Protein AF-A0AAJ1WSA6-F1 (afdb_monomer_lite)

Sequence (52 aa):
MDKNTGWGMLLPGFILLGLGIGMALGNTGAGVLIGVGVGFISTAIIQGMRSK

Foldseek 3Di:
DDPPVVLVVLLVVLQVQLQVVCVVVVHNPRSNVRSNVVSVVVSVVVVVVVVD

Secondary structure (DSSP, 8-state):
--TTHHHHTHHHHHHHHHHHHHHHTT-HHHHHHHHHHHHHHHHHHHHHHHT-

Radius of gyration: 12.59 Å; chains: 1; bounding box: 28×23×31 Å

pLDDT: mean 79.55, std 14.35, range [44.0, 92.5]

Structure (mmCIF, N/CA/C/O backbone):
data_AF-A0AAJ1WSA6-F1
#
_entry.id   AF-A0AAJ1WSA6-F1
#
loop_
_atom_site.group_PDB
_atom_site.id
_atom_site.type_symbol
_atom_site.label_atom_id
_atom_site.label_alt_id
_atom_site.label_comp_id
_atom_site.label_asym_id
_atom_site.label_entity_id
_atom_site.label_seq_id
_atom_site.pdbx_PDB_ins_code
_atom_site.Cartn_x
_atom_site.Cartn_y
_atom_site.Cartn_z
_atom_site.occupancy
_atom_site.B_iso_or_equiv
_atom_site.auth_seq_id
_atom_site.auth_comp_id
_atom_site.auth_asym_id
_atom_site.auth_atom_id
_atom_site.pdbx_PDB_model_num
ATOM 1 N N . MET A 1 1 ? -14.139 -13.276 17.617 1.00 49.12 1 MET A N 1
ATOM 2 C CA . MET A 1 1 ? -13.316 -12.355 16.806 1.00 49.12 1 MET A CA 1
ATOM 3 C C . MET A 1 1 ? -13.538 -10.958 17.344 1.00 49.12 1 MET A C 1
ATOM 5 O O . MET A 1 1 ? -14.667 -10.481 17.307 1.00 49.12 1 MET A O 1
ATOM 9 N N . ASP A 1 2 ? -12.507 -10.380 17.956 1.00 44.00 2 ASP A N 1
ATOM 10 C CA . ASP A 1 2 ? -12.600 -9.105 18.663 1.00 44.00 2 ASP A CA 1
ATOM 11 C C . ASP A 1 2 ? -12.874 -7.968 17.668 1.00 44.00 2 ASP A C 1
ATOM 13 O O . ASP A 1 2 ? -12.150 -7.778 16.689 1.00 44.00 2 ASP A O 1
ATOM 17 N N . LYS A 1 3 ? -13.969 -7.236 17.887 1.00 51.25 3 LYS A N 1
ATOM 18 C CA . LYS A 1 3 ? -14.490 -6.209 16.969 1.00 51.25 3 LYS A CA 1
ATOM 19 C C . LYS A 1 3 ? -13.520 -5.028 16.794 1.00 51.25 3 LYS A C 1
ATOM 21 O O . LYS A 1 3 ? -13.746 -4.193 15.924 1.00 51.25 3 LYS A O 1
ATOM 26 N N . ASN A 1 4 ? -12.451 -4.961 17.594 1.00 57.31 4 ASN A N 1
ATOM 27 C CA . ASN A 1 4 ? -11.450 -3.898 17.573 1.00 57.31 4 ASN A CA 1
ATOM 28 C C . ASN A 1 4 ? -10.241 -4.217 16.673 1.00 57.31 4 ASN A C 1
ATOM 30 O O . ASN A 1 4 ? -9.635 -3.296 16.127 1.00 57.31 4 ASN A O 1
ATOM 34 N N . THR A 1 5 ? -9.925 -5.494 16.429 1.00 56.38 5 THR A N 1
ATOM 35 C CA . THR A 1 5 ? -8.768 -5.891 15.600 1.00 56.38 5 THR A CA 1
ATOM 36 C C . THR A 1 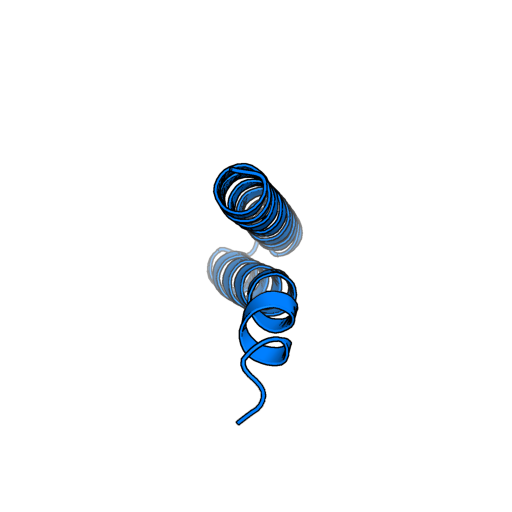5 ? -9.006 -5.642 14.110 1.00 56.38 5 THR A C 1
ATOM 38 O O . THR A 1 5 ? -8.087 -5.232 13.407 1.00 56.38 5 THR A O 1
ATOM 41 N N . GLY A 1 6 ? -10.248 -5.798 13.632 1.00 56.12 6 GLY A N 1
ATOM 42 C CA . GLY A 1 6 ? -10.600 -5.546 12.227 1.00 56.12 6 GLY A CA 1
ATOM 43 C C . GLY A 1 6 ? -10.343 -4.100 11.779 1.00 56.12 6 GLY A C 1
ATOM 44 O O . GLY A 1 6 ? -9.927 -3.872 10.648 1.00 56.12 6 GLY A O 1
ATOM 45 N N . TRP A 1 7 ? -10.499 -3.127 12.684 1.00 59.97 7 TRP A N 1
ATOM 46 C CA . TRP A 1 7 ? -10.213 -1.712 12.412 1.00 59.97 7 TRP A CA 1
ATOM 47 C C . TRP A 1 7 ? -8.714 -1.402 12.397 1.00 59.97 7 TRP A C 1
ATOM 49 O O . TRP A 1 7 ? -8.260 -0.632 11.553 1.00 59.97 7 TRP A O 1
ATOM 59 N N . GLY A 1 8 ? -7.935 -2.040 13.279 1.00 65.12 8 GLY A N 1
ATOM 60 C CA . GLY A 1 8 ? -6.470 -1.958 13.260 1.00 65.12 8 GLY A CA 1
ATOM 61 C C . GLY A 1 8 ? -5.847 -2.606 12.019 1.00 65.12 8 GLY A C 1
ATOM 62 O O . GLY A 1 8 ? -4.721 -2.281 11.658 1.00 65.12 8 GLY A O 1
ATOM 63 N N . MET A 1 9 ? -6.596 -3.478 11.336 1.00 68.44 9 MET A N 1
ATOM 64 C CA . MET A 1 9 ? -6.157 -4.188 10.135 1.00 68.44 9 MET A CA 1
ATOM 65 C C . MET A 1 9 ? -6.394 -3.425 8.824 1.00 68.44 9 MET A C 1
ATOM 67 O O . MET A 1 9 ? -5.788 -3.772 7.813 1.00 68.44 9 MET A O 1
ATOM 71 N N . LEU A 1 10 ? -7.221 -2.371 8.817 1.00 77.50 10 LEU A N 1
ATOM 72 C CA . LEU A 1 10 ? -7.486 -1.594 7.599 1.00 77.50 10 LEU A CA 1
ATOM 73 C C . LEU A 1 10 ? -6.235 -0.876 7.100 1.00 77.50 10 LEU A C 1
ATOM 75 O O . LEU A 1 10 ? -5.930 -0.925 5.914 1.00 77.50 10 LEU A O 1
ATOM 79 N N . LEU A 1 11 ? -5.484 -0.254 8.007 1.00 79.56 11 LEU A N 1
ATOM 80 C CA . LEU A 1 11 ? -4.274 0.483 7.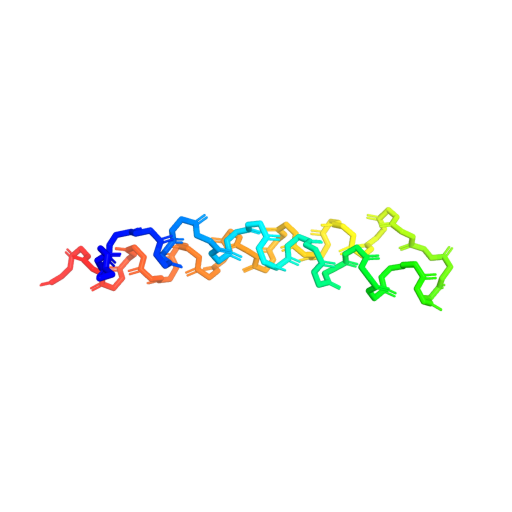657 1.00 79.56 11 LEU A CA 1
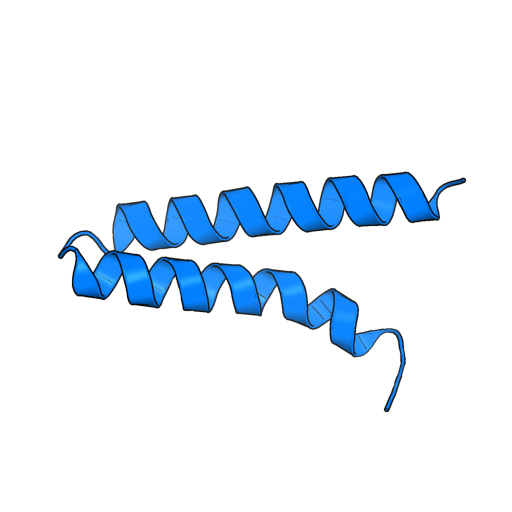ATOM 81 C C . LEU A 1 11 ? -3.191 -0.426 7.037 1.00 79.56 11 LEU A C 1
ATOM 83 O O . LEU A 1 11 ? -2.777 -0.147 5.912 1.00 79.56 11 LEU A O 1
ATOM 87 N N . PRO A 1 12 ? -2.781 -1.551 7.663 1.00 83.19 12 PRO A N 1
ATOM 88 C CA . PRO A 1 12 ? -1.861 -2.490 7.021 1.00 83.19 12 PRO A CA 1
ATOM 89 C C . PRO A 1 12 ? -2.458 -3.135 5.762 1.00 83.19 12 PRO A C 1
ATOM 91 O O . PRO A 1 12 ? -1.716 -3.402 4.820 1.00 83.19 12 PRO A O 1
ATOM 94 N N . GLY A 1 13 ? -3.781 -3.323 5.694 1.00 85.75 13 GLY A N 1
ATOM 95 C CA . GLY A 1 13 ? -4.473 -3.812 4.501 1.00 85.75 13 GLY A CA 1
ATOM 96 C C . GLY A 1 13 ? -4.310 -2.884 3.294 1.00 85.75 13 GLY A C 1
ATOM 97 O O . GLY A 1 13 ? -3.855 -3.328 2.244 1.00 85.75 13 GLY A O 1
ATOM 98 N N . PHE A 1 14 ? -4.606 -1.590 3.442 1.00 87.94 14 PHE A N 1
ATOM 99 C CA . PHE A 1 14 ? -4.438 -0.610 2.362 1.00 87.94 14 PHE A CA 1
ATOM 100 C C . PHE A 1 14 ? -2.972 -0.418 1.961 1.00 87.94 14 PHE A C 1
ATOM 102 O O . PHE A 1 14 ? -2.687 -0.230 0.780 1.00 87.94 14 PHE A O 1
ATOM 109 N N . ILE A 1 15 ? -2.036 -0.533 2.907 1.00 88.12 15 ILE A N 1
ATOM 110 C CA . ILE A 1 15 ? -0.597 -0.492 2.620 1.00 88.12 15 ILE A CA 1
ATOM 111 C C . ILE A 1 15 ? -0.174 -1.700 1.780 1.00 88.12 15 ILE A C 1
ATOM 113 O O . ILE A 1 15 ? 0.507 -1.522 0.776 1.00 88.12 15 ILE A O 1
ATOM 117 N N . LEU A 1 16 ? -0.595 -2.914 2.147 1.00 89.44 16 LEU A N 1
ATOM 118 C CA . LEU A 1 16 ? -0.305 -4.135 1.386 1.00 89.44 16 LEU A CA 1
ATOM 119 C C . LEU A 1 16 ? -0.927 -4.097 -0.014 1.00 89.44 16 LEU A C 1
ATOM 121 O O . LEU A 1 16 ? -0.289 -4.500 -0.985 1.00 89.44 16 LEU A O 1
ATOM 125 N N . LEU A 1 17 ? -2.146 -3.570 -0.126 1.00 90.19 17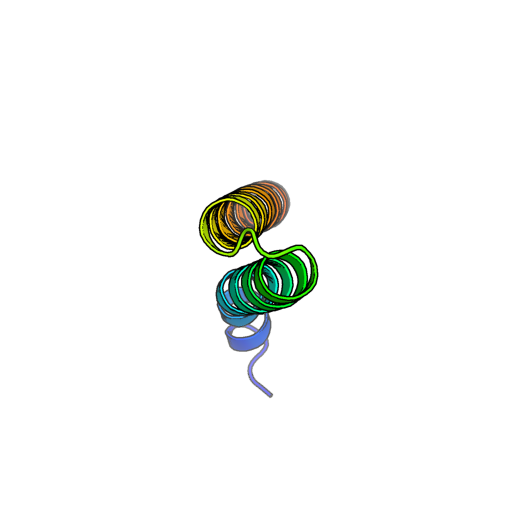 LEU A N 1
ATOM 126 C CA . LEU A 1 17 ? -2.848 -3.411 -1.397 1.00 90.19 17 LEU A CA 1
ATOM 127 C C . LEU A 1 17 ? -2.130 -2.384 -2.289 1.00 90.19 17 LEU A C 1
ATOM 129 O O . LEU A 1 17 ? -1.846 -2.663 -3.453 1.00 90.19 17 LEU A O 1
ATOM 133 N N . GLY A 1 18 ? -1.748 -1.235 -1.726 1.00 89.62 18 GLY A N 1
ATOM 134 C CA . GLY A 1 18 ? -0.958 -0.214 -2.415 1.00 89.62 18 GLY A CA 1
ATOM 135 C C . GLY A 1 18 ? 0.429 -0.709 -2.825 1.00 89.62 18 GLY A C 1
ATOM 136 O O . GLY A 1 18 ? 0.871 -0.447 -3.941 1.00 89.62 18 GLY A O 1
ATOM 137 N N . LEU A 1 19 ? 1.091 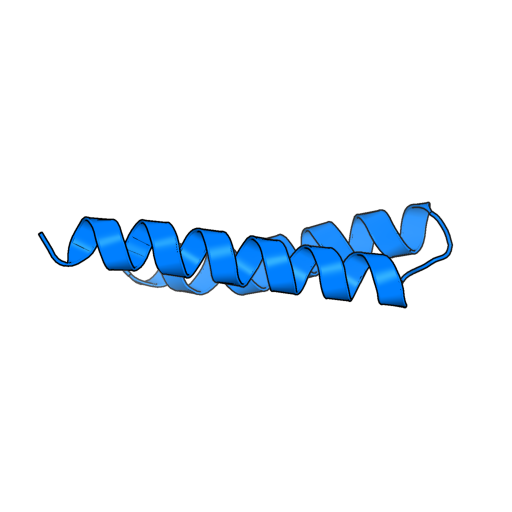-1.492 -1.973 1.00 91.06 19 LEU A N 1
ATOM 138 C CA . LEU A 1 19 ? 2.375 -2.123 -2.272 1.00 91.06 19 LEU A CA 1
ATOM 139 C C . LEU A 1 19 ? 2.247 -3.125 -3.425 1.00 91.06 19 LEU A C 1
ATOM 141 O O . LEU A 1 19 ? 3.045 -3.075 -4.355 1.00 91.06 19 LEU A O 1
ATOM 145 N N . GLY A 1 20 ? 1.222 -3.982 -3.409 1.00 90.19 20 GLY A N 1
ATOM 146 C CA . GLY A 1 20 ? 0.962 -4.947 -4.479 1.00 90.19 20 GLY A CA 1
ATOM 147 C C . GLY A 1 20 ? 0.665 -4.279 -5.823 1.00 90.19 20 GLY A C 1
ATOM 148 O O . GLY A 1 20 ? 1.243 -4.655 -6.842 1.00 90.19 20 GLY A O 1
ATOM 149 N N . ILE A 1 21 ? -0.171 -3.235 -5.824 1.00 90.50 21 ILE A N 1
ATOM 150 C CA . ILE A 1 21 ? -0.455 -2.437 -7.027 1.00 90.50 21 ILE A CA 1
ATOM 151 C C . ILE A 1 21 ? 0.808 -1.709 -7.507 1.00 90.50 21 ILE A C 1
ATOM 153 O O . ILE A 1 21 ? 1.111 -1.711 -8.699 1.00 90.50 21 ILE A O 1
ATOM 157 N N . GLY A 1 22 ? 1.575 -1.118 -6.588 1.00 89.75 22 GLY A N 1
ATOM 158 C CA . GLY A 1 22 ? 2.829 -0.436 -6.900 1.00 89.75 22 GLY A CA 1
ATOM 159 C C . GLY A 1 22 ? 3.868 -1.368 -7.515 1.00 89.75 22 GLY A C 1
ATOM 160 O O . GLY A 1 22 ? 4.511 -1.000 -8.495 1.00 89.75 22 GLY A O 1
ATOM 161 N N . MET A 1 23 ? 3.987 -2.592 -6.996 1.00 91.50 23 MET A N 1
ATOM 162 C CA . MET A 1 23 ? 4.851 -3.624 -7.571 1.00 91.50 23 MET A CA 1
ATOM 163 C C . MET A 1 23 ? 4.397 -4.033 -8.975 1.00 91.50 23 MET A C 1
ATOM 165 O O . MET A 1 23 ? 5.235 -4.153 -9.864 1.00 91.50 23 MET A O 1
ATOM 169 N N . ALA A 1 24 ? 3.089 -4.192 -9.202 1.00 90.06 24 ALA A N 1
ATOM 170 C CA . ALA A 1 24 ? 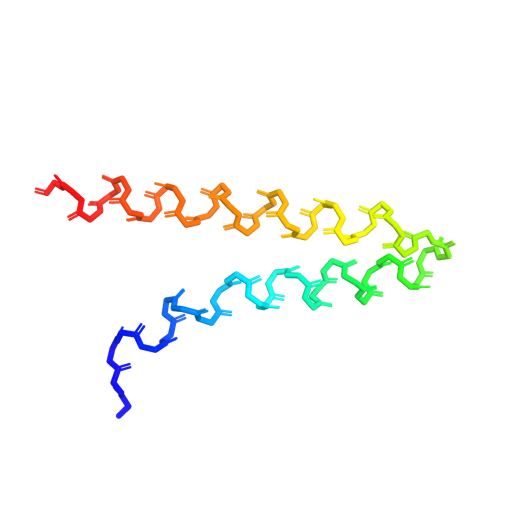2.552 -4.547 -10.518 1.00 90.06 24 ALA A CA 1
ATOM 171 C C . ALA A 1 24 ? 2.786 -3.455 -11.579 1.00 90.06 24 ALA A C 1
ATOM 173 O O . ALA A 1 24 ? 2.991 -3.762 -12.749 1.00 90.06 24 ALA A O 1
ATOM 174 N N . LEU A 1 25 ? 2.790 -2.184 -11.170 1.00 91.06 25 LEU A N 1
ATOM 175 C CA . LEU A 1 25 ? 3.029 -1.030 -12.044 1.00 91.06 25 LEU A CA 1
ATOM 176 C C . LEU A 1 25 ? 4.518 -0.650 -12.159 1.00 91.06 25 LEU A C 1
ATOM 178 O O . LEU A 1 25 ? 4.846 0.341 -12.809 1.00 91.06 25 LEU A O 1
ATOM 182 N N . GLY A 1 26 ? 5.423 -1.395 -11.511 1.00 89.94 26 GLY A N 1
ATOM 183 C CA . GLY A 1 26 ? 6.859 -1.097 -11.488 1.00 89.94 26 GLY A CA 1
ATOM 184 C C . GLY A 1 26 ? 7.233 0.159 -10.690 1.00 89.94 26 GLY A C 1
ATOM 185 O O . GLY A 1 26 ? 8.374 0.612 -10.755 1.00 89.94 26 GLY A O 1
ATOM 186 N N . ASN A 1 27 ? 6.296 0.723 -9.923 1.00 88.75 27 ASN A N 1
ATOM 187 C CA . ASN A 1 27 ? 6.502 1.894 -9.076 1.00 88.75 27 ASN A CA 1
ATOM 188 C C . ASN A 1 27 ? 5.988 1.633 -7.654 1.00 88.75 27 ASN A C 1
ATOM 190 O O . ASN A 1 27 ? 4.961 2.155 -7.207 1.00 88.75 27 ASN A O 1
ATOM 194 N N . THR A 1 28 ? 6.738 0.804 -6.929 1.00 89.81 28 THR A N 1
ATOM 195 C CA . THR A 1 28 ? 6.427 0.407 -5.551 1.00 89.81 28 THR A CA 1
ATOM 196 C C . THR A 1 28 ? 6.354 1.608 -4.609 1.00 89.81 28 THR A C 1
ATOM 198 O O . THR A 1 28 ? 5.486 1.646 -3.742 1.00 89.81 28 THR A O 1
ATOM 201 N N . GLY A 1 29 ? 7.213 2.617 -4.802 1.00 88.88 29 GLY A N 1
ATOM 202 C CA . GLY A 1 29 ? 7.223 3.826 -3.973 1.00 88.88 29 GLY A CA 1
ATOM 203 C C . GLY A 1 29 ? 5.903 4.595 -4.047 1.00 88.88 29 GLY A C 1
ATOM 204 O O . GLY A 1 29 ? 5.303 4.895 -3.014 1.00 88.88 29 GLY A O 1
ATOM 205 N N . ALA A 1 30 ? 5.407 4.847 -5.262 1.00 89.94 30 ALA A N 1
ATOM 206 C CA . ALA A 1 30 ? 4.120 5.508 -5.460 1.00 89.94 30 ALA A CA 1
ATOM 207 C C . ALA A 1 30 ? 2.950 4.665 -4.926 1.00 89.94 30 ALA A C 1
ATOM 209 O O . ALA A 1 30 ? 2.067 5.198 -4.259 1.00 89.94 30 ALA A O 1
ATOM 210 N N . GLY A 1 31 ? 2.960 3.348 -5.158 1.00 90.88 31 GLY A N 1
ATOM 211 C CA . GLY A 1 31 ? 1.900 2.457 -4.678 1.00 90.88 31 GLY A CA 1
ATOM 212 C C . GLY A 1 31 ? 1.788 2.406 -3.152 1.00 90.88 31 GLY A C 1
ATOM 213 O O . GLY A 1 31 ? 0.685 2.487 -2.614 1.00 90.88 31 GLY A O 1
ATOM 214 N N . VAL A 1 32 ? 2.918 2.356 -2.438 1.00 92.50 32 VAL A N 1
ATOM 215 C CA . VAL A 1 32 ? 2.931 2.399 -0.966 1.00 92.50 32 VAL A CA 1
ATOM 216 C C . VAL A 1 32 ? 2.422 3.745 -0.455 1.00 92.50 32 VAL A C 1
ATOM 218 O O . VAL A 1 32 ? 1.589 3.765 0.446 1.00 92.50 32 VAL A O 1
ATOM 221 N N . LEU A 1 33 ? 2.854 4.865 -1.046 1.00 92.12 33 LEU A N 1
ATOM 222 C CA . LEU A 1 33 ? 2.374 6.200 -0.665 1.00 92.12 33 LEU A CA 1
ATOM 223 C C . LEU A 1 33 ? 0.857 6.341 -0.855 1.00 92.12 33 LEU A C 1
ATOM 225 O O . LEU A 1 33 ? 0.176 6.869 0.024 1.00 92.12 33 LEU A O 1
ATOM 229 N N . ILE A 1 34 ? 0.320 5.815 -1.959 1.00 91.38 34 ILE A N 1
ATOM 230 C CA . ILE A 1 34 ? -1.126 5.780 -2.214 1.00 91.38 34 ILE A CA 1
ATOM 231 C C . ILE A 1 34 ? -1.833 4.895 -1.179 1.00 91.38 34 ILE A C 1
ATOM 233 O O . ILE A 1 34 ? -2.824 5.323 -0.589 1.00 91.38 34 ILE A O 1
ATOM 237 N N . GLY A 1 35 ? -1.314 3.695 -0.905 1.00 91.12 35 GLY A N 1
ATOM 238 C CA . GLY A 1 35 ? -1.877 2.779 0.092 1.00 91.12 35 GLY A CA 1
ATOM 239 C C . GLY A 1 35 ? -1.905 3.369 1.506 1.00 91.12 35 GLY A C 1
ATOM 240 O O . GLY A 1 35 ? -2.912 3.266 2.204 1.00 91.12 35 GLY A O 1
ATOM 241 N N . VAL A 1 36 ? -0.835 4.059 1.907 1.00 90.94 36 VAL A N 1
ATOM 242 C CA . VAL A 1 36 ? -0.759 4.787 3.182 1.00 90.94 36 VAL A CA 1
ATOM 243 C C . VAL A 1 36 ? -1.778 5.929 3.210 1.00 90.94 36 VAL A C 1
ATOM 245 O O . VAL A 1 36 ? -2.546 6.033 4.165 1.00 90.94 36 VAL A O 1
ATOM 248 N N . GLY A 1 37 ? -1.832 6.755 2.160 1.00 89.88 37 GLY A N 1
ATOM 249 C CA . GLY A 1 37 ? -2.761 7.884 2.072 1.00 89.88 37 GLY A CA 1
ATOM 250 C C . GLY A 1 37 ? -4.227 7.454 2.173 1.00 89.88 37 GLY A C 1
ATOM 251 O O . GLY A 1 37 ? -4.973 7.979 2.999 1.00 89.88 37 GLY A O 1
ATOM 252 N N . VAL A 1 38 ? -4.628 6.442 1.399 1.00 89.69 38 VAL A N 1
ATOM 253 C CA . VAL A 1 38 ? -5.989 5.880 1.443 1.00 89.69 38 VAL A CA 1
ATOM 254 C C . VAL A 1 38 ? -6.278 5.229 2.799 1.00 89.69 38 VAL A C 1
ATOM 256 O O . VAL A 1 38 ? -7.379 5.391 3.331 1.00 89.69 38 VAL A O 1
ATOM 259 N N . GLY A 1 39 ? -5.289 4.551 3.389 1.00 89.31 39 GLY A N 1
ATOM 260 C CA . GLY A 1 39 ? -5.380 3.979 4.730 1.00 89.31 39 GLY A CA 1
ATOM 261 C C . GLY A 1 39 ? -5.716 5.027 5.788 1.00 89.31 39 GLY A C 1
ATOM 262 O O . GLY A 1 39 ? -6.676 4.832 6.529 1.00 89.31 39 GLY A O 1
ATOM 263 N N . PHE A 1 40 ? -4.992 6.152 5.808 1.00 86.88 40 PHE A N 1
ATOM 264 C CA . PHE A 1 40 ? -5.220 7.265 6.739 1.00 86.88 40 PHE A CA 1
ATOM 265 C C . PHE A 1 40 ? -6.553 7.982 6.521 1.00 86.88 40 PHE A C 1
ATOM 267 O O . PHE A 1 40 ? -7.238 8.299 7.492 1.00 86.88 40 PHE A O 1
ATOM 274 N N . ILE A 1 41 ? -6.942 8.230 5.267 1.00 87.62 41 ILE A N 1
ATOM 275 C CA . ILE A 1 41 ? -8.239 8.849 4.953 1.00 87.62 41 ILE A CA 1
ATOM 276 C C . ILE A 1 41 ? -9.372 7.950 5.452 1.00 87.62 41 ILE A C 1
ATOM 278 O O . ILE A 1 41 ? -10.301 8.426 6.102 1.00 87.62 41 ILE A O 1
ATOM 282 N N . SER A 1 42 ? -9.266 6.643 5.209 1.00 84.44 42 SER A N 1
ATOM 283 C CA . SER A 1 42 ? -10.262 5.671 5.655 1.00 84.44 42 SER A CA 1
ATOM 284 C C . SER A 1 42 ? -10.360 5.646 7.180 1.00 84.44 42 SER A C 1
ATOM 286 O O . SER A 1 42 ? -11.458 5.789 7.716 1.00 84.44 42 SER A O 1
ATOM 288 N N . THR A 1 43 ? -9.236 5.544 7.903 1.00 80.69 43 THR A N 1
ATOM 289 C CA . THR A 1 43 ? -9.259 5.593 9.374 1.00 80.69 43 THR A CA 1
ATOM 290 C C . THR A 1 43 ? -9.781 6.919 9.909 1.00 80.69 43 THR A C 1
ATOM 292 O O . THR A 1 43 ? -10.526 6.892 10.884 1.00 80.69 43 THR A O 1
ATOM 295 N N . ALA A 1 44 ? -9.464 8.055 9.285 1.00 82.25 44 ALA A N 1
ATOM 296 C CA . ALA A 1 44 ? -9.964 9.364 9.698 1.00 82.25 44 ALA A CA 1
ATOM 297 C C . ALA A 1 44 ? -11.483 9.501 9.506 1.00 82.25 44 ALA A C 1
ATOM 299 O O . ALA A 1 44 ? -12.170 9.945 10.424 1.00 82.25 44 ALA A O 1
ATOM 300 N N . ILE A 1 45 ? -12.028 9.070 8.361 1.00 82.94 45 ILE A N 1
ATOM 301 C CA . ILE A 1 45 ? -13.480 9.073 8.104 1.00 82.94 45 ILE A CA 1
ATOM 302 C C . ILE A 1 45 ? -14.194 8.176 9.117 1.00 82.94 45 ILE A C 1
ATOM 304 O O . ILE A 1 45 ? -15.182 8.571 9.729 1.00 82.94 45 ILE A O 1
ATOM 308 N N . ILE A 1 46 ? -13.662 6.977 9.333 1.00 76.50 46 ILE A N 1
ATOM 309 C CA . ILE A 1 46 ? -14.231 5.985 10.241 1.00 76.50 46 ILE A CA 1
ATOM 310 C C . ILE A 1 46 ? -14.180 6.453 11.702 1.00 76.50 46 ILE A C 1
ATOM 312 O O . ILE A 1 46 ? -15.168 6.322 12.423 1.00 76.50 46 ILE A O 1
ATOM 316 N N . GLN A 1 47 ? -13.042 6.979 12.164 1.00 76.00 47 GLN A N 1
ATOM 317 C CA . GLN A 1 47 ? -12.915 7.507 13.525 1.00 76.00 47 GLN A CA 1
ATOM 318 C C . GLN A 1 47 ? -13.769 8.762 13.709 1.00 76.00 47 GLN A C 1
ATOM 320 O O . GLN A 1 47 ? -14.438 8.887 14.731 1.00 76.00 47 GLN A O 1
ATOM 325 N N . GLY A 1 48 ? -13.826 9.634 12.699 1.00 72.00 48 GLY A N 1
ATOM 326 C CA . GLY A 1 48 ? -14.716 10.793 12.679 1.00 72.00 48 GLY A CA 1
ATOM 327 C C . GLY A 1 48 ? -16.191 10.399 12.774 1.00 72.00 48 GLY A C 1
ATOM 328 O O . GLY A 1 48 ? -16.942 11.022 13.519 1.00 72.00 48 GLY A O 1
ATOM 329 N N . MET A 1 49 ? -16.598 9.315 12.107 1.00 65.12 49 MET A N 1
ATOM 330 C CA . MET A 1 49 ? -17.947 8.751 12.229 1.00 65.12 49 MET A CA 1
ATOM 331 C C . MET A 1 49 ? -18.224 8.126 13.600 1.00 65.12 49 MET A C 1
ATOM 333 O O . MET A 1 49 ? -19.358 8.174 14.061 1.00 65.12 49 MET A O 1
ATOM 337 N N . ARG A 1 50 ? -17.216 7.532 14.250 1.00 59.56 50 ARG A N 1
ATOM 338 C CA . ARG A 1 50 ? -17.358 6.896 15.573 1.00 59.56 50 ARG A CA 1
ATOM 339 C C . ARG A 1 50 ? -17.353 7.904 16.728 1.00 59.56 50 ARG A C 1
ATOM 341 O O . ARG A 1 50 ? -17.675 7.530 17.849 1.00 59.56 50 ARG A O 1
ATOM 348 N N . SER A 1 51 ? -16.981 9.156 16.460 1.00 56.31 51 SER A N 1
ATOM 349 C CA . SER A 1 51 ? -16.983 10.253 17.433 1.00 56.31 51 SER A CA 1
ATOM 350 C C . SER A 1 51 ? -18.349 10.954 17.568 1.00 56.31 51 SER A C 1
ATOM 352 O O . SER A 1 51 ? -18.424 11.994 18.225 1.00 56.31 51 SER A O 1
ATOM 354 N N . LYS A 1 52 ? -19.412 10.419 16.955 1.00 47.78 52 LYS A N 1
ATOM 355 C CA . LYS A 1 52 ? -20.789 10.922 17.035 1.00 47.78 52 LYS A CA 1
ATOM 356 C C . LYS A 1 52 ? -21.718 9.848 17.590 1.00 47.78 52 LYS A C 1
ATOM 358 O O . LYS A 1 52 ? -22.699 10.241 18.254 1.00 47.78 52 LYS A O 1
#

Organism: NCBI:txid1553429